Protein AF-A0A9D5AY47-F1 (afdb_monomer_lite)

Structure (mmCIF, N/CA/C/O backbone):
data_AF-A0A9D5AY47-F1
#
_entry.id   AF-A0A9D5AY47-F1
#
loop_
_atom_site.group_PDB
_atom_site.id
_atom_site.type_symbol
_atom_site.label_atom_id
_atom_site.label_alt_id
_atom_site.label_comp_id
_atom_site.label_asym_id
_atom_site.label_entity_id
_atom_site.label_seq_id
_atom_site.pdbx_PDB_ins_code
_atom_site.Cartn_x
_atom_site.Cartn_y
_atom_site.Cartn_z
_atom_site.occupancy
_atom_site.B_iso_or_equiv
_atom_site.auth_seq_id
_atom_site.auth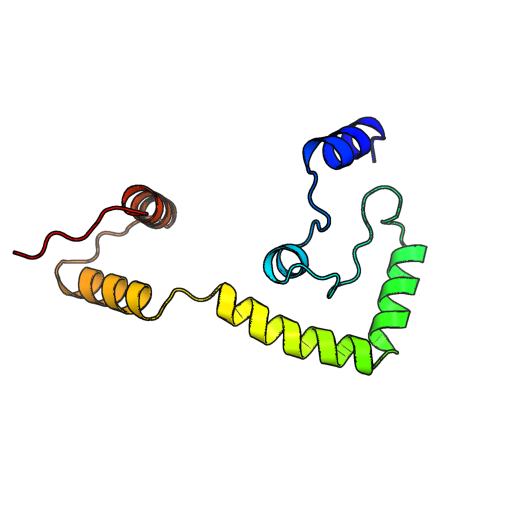_comp_id
_atom_site.auth_asym_id
_atom_site.auth_atom_id
_atom_site.pdbx_PDB_model_num
ATOM 1 N N . ALA A 1 1 ? 20.740 -4.823 -0.900 1.00 59.12 1 ALA A N 1
ATOM 2 C CA . ALA A 1 1 ? 20.125 -4.955 0.441 1.00 59.12 1 ALA A CA 1
ATOM 3 C C . ALA A 1 1 ? 20.738 -6.159 1.157 1.00 59.12 1 ALA A C 1
ATOM 5 O O . ALA A 1 1 ? 21.057 -7.132 0.485 1.00 59.12 1 ALA A O 1
ATOM 6 N N . HIS A 1 2 ? 20.956 -6.105 2.477 1.00 71.62 2 HIS A N 1
ATOM 7 C CA . HIS A 1 2 ? 21.552 -7.228 3.214 1.00 71.62 2 HIS A CA 1
ATOM 8 C C . HIS A 1 2 ? 20.527 -8.348 3.446 1.00 71.62 2 HIS A C 1
ATOM 10 O O . HIS A 1 2 ? 19.481 -8.130 4.055 1.00 71.62 2 HIS A O 1
ATOM 16 N N . ILE A 1 3 ? 20.867 -9.559 2.999 1.00 74.81 3 ILE A N 1
ATOM 17 C CA . ILE A 1 3 ? 20.028 -10.771 3.050 1.00 74.81 3 ILE A CA 1
ATOM 18 C C . ILE A 1 3 ? 19.562 -11.089 4.484 1.00 74.81 3 ILE A C 1
ATOM 20 O O . ILE A 1 3 ? 18.431 -11.518 4.700 1.00 74.81 3 ILE A O 1
ATOM 24 N N . LEU A 1 4 ? 20.408 -10.821 5.484 1.00 73.38 4 LEU A N 1
ATOM 25 C CA . LEU A 1 4 ? 20.095 -11.063 6.896 1.00 73.38 4 LEU A CA 1
ATOM 26 C C . LEU A 1 4 ? 18.983 -10.149 7.421 1.00 73.38 4 LEU A C 1
ATOM 28 O O . LEU A 1 4 ? 18.111 -10.601 8.160 1.00 73.38 4 LEU A O 1
ATOM 32 N N . THR A 1 5 ? 18.986 -8.876 7.022 1.00 77.69 5 THR A N 1
ATOM 33 C CA . THR A 1 5 ? 17.954 -7.911 7.418 1.00 77.69 5 THR A CA 1
ATOM 34 C C . THR A 1 5 ? 16.609 -8.277 6.793 1.00 77.69 5 THR A C 1
ATOM 36 O O . THR A 1 5 ? 15.584 -8.226 7.466 1.00 77.69 5 THR A O 1
ATOM 39 N N . GLU A 1 6 ? 16.613 -8.720 5.534 1.00 74.44 6 GLU A N 1
ATOM 40 C CA . GLU A 1 6 ? 15.418 -9.232 4.857 1.00 74.44 6 GLU A CA 1
ATOM 41 C C . GLU A 1 6 ? 14.857 -10.478 5.551 1.00 74.44 6 GLU A C 1
ATOM 43 O O . GLU A 1 6 ? 13.659 -10.540 5.831 1.00 74.44 6 GLU A O 1
ATOM 48 N N . TRP A 1 7 ? 15.710 -11.448 5.881 1.00 71.38 7 TRP A N 1
ATOM 49 C CA . TRP A 1 7 ? 15.284 -12.664 6.571 1.00 71.38 7 TRP A CA 1
ATOM 50 C C . TRP A 1 7 ? 14.730 -12.367 7.968 1.00 71.38 7 TRP A C 1
ATOM 52 O O . TRP A 1 7 ? 13.666 -12.871 8.330 1.00 71.38 7 TRP A O 1
ATOM 62 N N . PHE A 1 8 ? 15.391 -11.483 8.723 1.00 76.31 8 PHE A N 1
ATOM 63 C CA . PHE A 1 8 ? 14.926 -11.057 10.041 1.00 76.31 8 PHE A CA 1
ATOM 64 C C . PHE A 1 8 ? 13.553 -10.389 9.965 1.00 76.31 8 PHE A C 1
ATOM 66 O O . PHE A 1 8 ? 12.660 -10.744 10.731 1.00 76.31 8 PHE A O 1
ATOM 73 N N . ILE A 1 9 ? 13.355 -9.469 9.018 1.00 73.75 9 ILE A N 1
ATOM 74 C CA . ILE A 1 9 ? 12.077 -8.782 8.837 1.00 73.75 9 ILE A CA 1
ATOM 75 C C . ILE A 1 9 ? 10.990 -9.768 8.388 1.00 73.75 9 ILE A C 1
ATOM 77 O O . ILE A 1 9 ? 9.923 -9.794 8.994 1.00 73.75 9 ILE A O 1
ATOM 81 N N . ARG A 1 10 ? 11.253 -10.642 7.408 1.00 67.06 10 ARG A N 1
ATOM 82 C CA . ARG A 1 10 ? 10.292 -11.675 6.977 1.00 67.06 10 ARG A CA 1
ATOM 83 C C . ARG A 1 10 ? 9.874 -12.596 8.128 1.00 67.06 10 ARG A C 1
ATOM 85 O O . ARG A 1 10 ? 8.698 -12.926 8.250 1.00 67.06 10 ARG A O 1
ATOM 92 N N . TYR A 1 11 ? 10.817 -12.980 8.987 1.00 66.25 11 TYR A N 1
ATOM 93 C CA . TYR A 1 11 ? 10.564 -13.896 10.099 1.00 66.25 11 TYR A CA 1
ATOM 94 C C . TYR A 1 11 ? 9.845 -13.232 11.284 1.00 66.25 11 TYR A C 1
ATOM 96 O O . TYR A 1 11 ? 8.878 -13.778 11.814 1.00 66.25 11 TYR A O 1
ATOM 104 N N . LYS A 1 12 ? 10.296 -12.046 11.713 1.00 65.06 12 LYS A N 1
ATOM 105 C 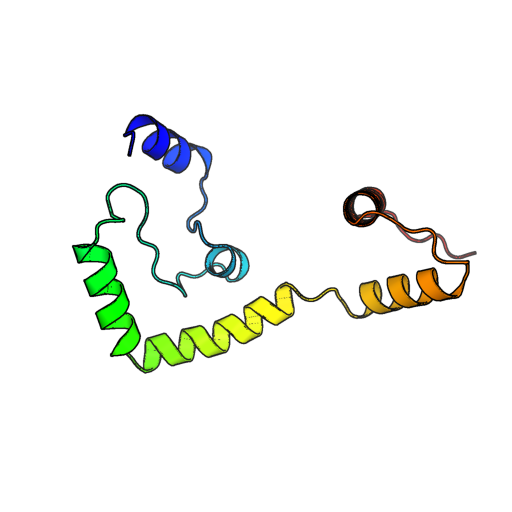CA . LYS A 1 12 ? 9.744 -11.342 12.884 1.00 65.06 12 LYS A CA 1
ATOM 106 C C . LYS A 1 12 ? 8.415 -10.668 12.608 1.00 65.06 12 LYS A C 1
ATOM 108 O O . LYS A 1 12 ? 7.614 -10.549 13.531 1.00 65.06 12 LYS A O 1
ATOM 113 N N . ALA A 1 13 ? 8.205 -10.190 11.387 1.00 63.34 13 ALA A N 1
ATOM 114 C CA . ALA A 1 13 ? 7.077 -9.327 11.122 1.00 63.34 13 ALA A CA 1
ATOM 115 C C . ALA A 1 13 ? 5.760 -10.132 11.121 1.00 63.34 13 ALA A C 1
ATOM 117 O O . ALA A 1 13 ? 4.778 -9.631 11.650 1.00 63.34 13 ALA A O 1
ATOM 118 N N . LYS A 1 14 ? 5.691 -11.372 10.595 1.00 63.00 14 LYS A N 1
ATOM 119 C CA . LYS A 1 14 ? 4.411 -12.108 10.372 1.00 63.00 14 LYS A CA 1
ATOM 120 C C . LYS A 1 14 ? 3.312 -11.269 9.673 1.00 63.00 14 LYS A C 1
ATOM 122 O O . LYS A 1 14 ? 2.163 -11.697 9.597 1.00 63.00 14 LYS A O 1
ATOM 127 N N . ILE A 1 15 ? 3.650 -10.087 9.161 1.00 64.12 15 ILE A N 1
ATOM 128 C CA . ILE A 1 15 ? 2.736 -9.146 8.523 1.00 64.12 15 ILE A CA 1
ATOM 129 C C . ILE A 1 15 ? 2.747 -9.516 7.049 1.00 64.12 15 ILE A C 1
ATOM 131 O O . ILE A 1 15 ? 3.805 -9.525 6.421 1.00 64.12 15 ILE A O 1
ATOM 135 N N . GLN A 1 16 ? 1.580 -9.867 6.513 1.00 78.12 16 GLN A N 1
ATOM 136 C CA . GLN A 1 16 ? 1.424 -10.211 5.095 1.00 78.12 16 GLN A CA 1
ATOM 137 C C . GLN A 1 16 ? 1.661 -9.003 4.175 1.00 78.12 16 GLN A C 1
ATOM 139 O O . GLN A 1 16 ? 1.906 -9.181 2.986 1.00 78.12 16 GLN A O 1
ATOM 144 N N . TYR A 1 17 ? 1.616 -7.792 4.735 1.00 86.81 17 TYR A N 1
ATOM 145 C CA . TYR A 1 17 ? 1.728 -6.524 4.028 1.00 86.81 17 TYR A CA 1
ATOM 146 C C . TYR A 1 17 ? 2.680 -5.586 4.771 1.00 86.81 17 TYR A C 1
ATOM 148 O O . TYR A 1 17 ? 2.691 -5.579 6.004 1.00 86.81 17 TYR A O 1
ATOM 156 N N . MET A 1 18 ? 3.450 -4.779 4.038 1.00 86.44 18 MET A N 1
ATOM 157 C CA . MET A 1 18 ? 4.323 -3.749 4.618 1.00 86.44 18 MET A CA 1
ATOM 158 C C . MET A 1 18 ? 3.738 -2.344 4.529 1.00 86.44 18 MET A C 1
ATOM 160 O O . MET A 1 18 ? 4.032 -1.503 5.379 1.00 86.44 18 MET A O 1
ATOM 164 N N . SER A 1 19 ? 2.926 -2.057 3.512 1.00 88.69 19 SER A N 1
ATOM 165 C CA . SER A 1 19 ? 2.329 -0.735 3.364 1.00 88.69 19 SER A CA 1
ATOM 166 C C . SER A 1 19 ? 1.125 -0.568 4.287 1.00 88.69 19 SER A C 1
ATOM 168 O O . SER A 1 19 ? 0.279 -1.454 4.426 1.00 88.69 19 SER A O 1
ATOM 170 N N . LEU A 1 20 ? 1.019 0.608 4.905 1.00 90.69 20 LEU A N 1
ATOM 171 C CA . LEU A 1 20 ? -0.080 0.922 5.816 1.00 90.69 20 LEU A CA 1
ATOM 172 C C . LEU A 1 20 ? -1.475 0.718 5.181 1.00 90.69 20 LEU A C 1
ATOM 174 O O . LEU A 1 20 ? -2.325 0.136 5.854 1.00 90.69 20 LEU A O 1
ATOM 178 N N . PRO A 1 21 ? -1.738 1.112 3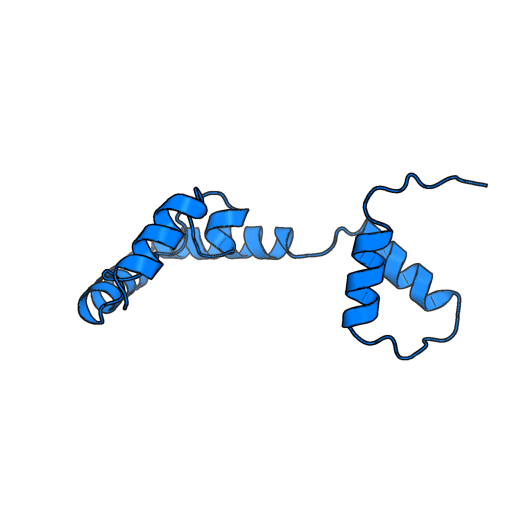.914 1.00 92.00 21 PRO A N 1
ATOM 179 C CA . PRO A 1 21 ? -3.032 0.857 3.284 1.00 92.00 21 PRO A CA 1
ATOM 180 C C . PRO A 1 21 ? -3.374 -0.633 3.209 1.00 92.00 21 PRO A C 1
ATOM 182 O O . PRO A 1 21 ? -4.491 -1.013 3.554 1.00 92.00 21 PRO A O 1
ATOM 185 N N . ASN A 1 22 ? -2.412 -1.478 2.826 1.00 93.44 22 ASN A N 1
ATOM 186 C CA . ASN A 1 22 ? -2.632 -2.916 2.706 1.00 93.44 22 ASN A CA 1
ATOM 187 C C . ASN A 1 22 ? -2.797 -3.590 4.080 1.00 93.44 22 ASN A C 1
ATOM 189 O O . ASN A 1 22 ? -3.601 -4.510 4.212 1.00 93.44 22 ASN A O 1
ATOM 193 N N . ILE A 1 23 ? -2.102 -3.099 5.116 1.00 91.12 23 ILE A N 1
ATOM 194 C CA . ILE A 1 23 ? -2.269 -3.558 6.506 1.00 91.12 23 ILE A CA 1
ATOM 195 C C . ILE A 1 23 ? -3.672 -3.214 7.025 1.00 91.12 23 ILE A C 1
ATOM 197 O O . ILE A 1 23 ? -4.381 -4.099 7.498 1.00 91.12 23 ILE A O 1
ATOM 201 N N . LEU A 1 24 ? -4.096 -1.948 6.923 1.00 90.19 24 LEU A N 1
ATOM 202 C CA . LEU A 1 24 ? -5.384 -1.497 7.469 1.00 90.19 24 LEU A CA 1
ATOM 203 C C . LEU A 1 24 ? -6.585 -2.092 6.730 1.00 90.19 24 LEU A C 1
ATOM 205 O O . LEU A 1 24 ? -7.627 -2.330 7.335 1.00 90.19 24 LEU A O 1
ATOM 209 N N . LEU A 1 25 ? -6.447 -2.330 5.426 1.00 91.38 25 LEU A N 1
ATOM 210 C CA . LEU A 1 25 ? -7.495 -2.921 4.595 1.00 91.38 25 LEU A CA 1
ATOM 211 C C . LEU A 1 25 ? -7.346 -4.438 4.439 1.00 91.38 25 LEU A C 1
ATOM 213 O O . LEU A 1 25 ? -8.127 -5.046 3.706 1.00 91.38 25 LEU A O 1
ATOM 217 N N . ASN A 1 26 ? -6.346 -5.034 5.097 1.00 90.44 26 ASN A N 1
ATOM 218 C CA . ASN A 1 26 ? -6.002 -6.454 5.055 1.00 90.44 26 ASN A CA 1
ATOM 219 C C . ASN A 1 26 ? -6.050 -7.058 3.634 1.00 90.44 26 ASN A C 1
ATOM 221 O O . ASN A 1 26 ? -6.584 -8.146 3.415 1.00 90.44 26 ASN A O 1
ATOM 225 N N . SER 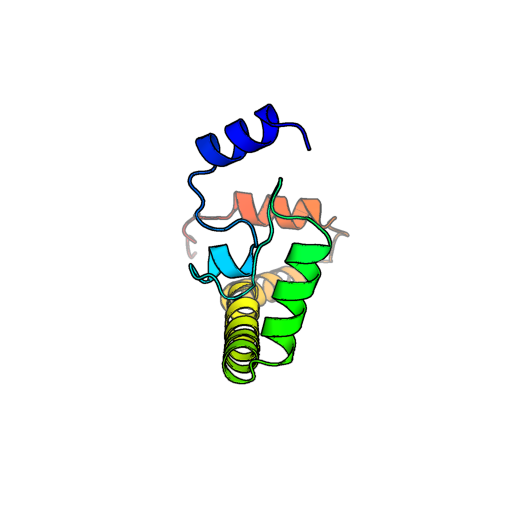A 1 27 ? -5.557 -6.316 2.642 1.00 90.38 27 SER A N 1
ATOM 226 C CA . SER A 1 27 ? -5.608 -6.711 1.233 1.00 90.38 27 SER A CA 1
ATOM 227 C C . SER A 1 27 ? -4.499 -6.050 0.416 1.00 90.38 27 SER A C 1
ATOM 229 O O . SER A 1 27 ? -4.155 -4.896 0.651 1.00 90.38 27 SER A O 1
ATOM 231 N N . ALA A 1 28 ? -3.961 -6.772 -0.575 1.00 90.62 28 ALA A N 1
ATOM 232 C CA . ALA A 1 28 ? -2.953 -6.272 -1.517 1.00 90.62 28 ALA A CA 1
ATOM 233 C C . ALA A 1 28 ? -3.571 -5.307 -2.547 1.00 90.62 28 ALA A C 1
ATOM 235 O O . ALA A 1 28 ? -3.791 -5.658 -3.705 1.00 90.62 28 ALA A O 1
ATOM 236 N N . ILE A 1 29 ? -3.925 -4.102 -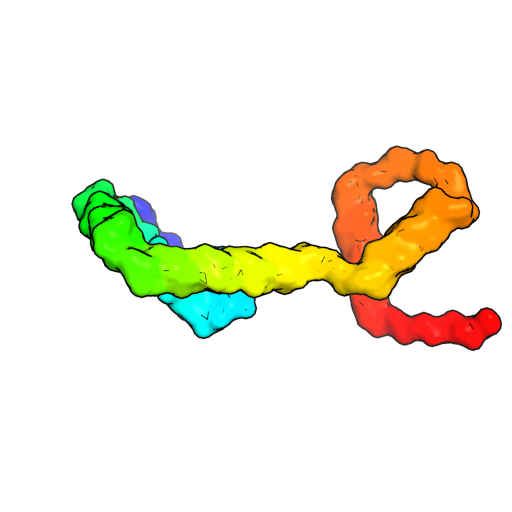2.111 1.00 90.56 29 ILE A N 1
ATOM 237 C CA . ILE A 1 29 ? -4.509 -3.061 -2.966 1.00 90.56 29 ILE A CA 1
ATOM 238 C C . ILE A 1 29 ? -3.423 -2.340 -3.760 1.00 90.56 29 ILE A C 1
ATOM 240 O O . ILE A 1 29 ? -3.612 -2.037 -4.938 1.00 90.56 29 ILE A O 1
ATOM 244 N N . ILE A 1 30 ? -2.291 -2.060 -3.118 1.00 91.31 30 ILE A N 1
ATOM 245 C CA . ILE A 1 30 ? -1.126 -1.451 -3.757 1.00 91.31 30 ILE A CA 1
ATOM 246 C C . ILE A 1 30 ? -0.094 -2.550 -4.024 1.00 91.31 30 ILE A C 1
ATOM 248 O O . ILE A 1 30 ? 0.181 -3.334 -3.110 1.00 91.31 30 ILE A O 1
ATOM 252 N N . PRO A 1 31 ? 0.483 -2.622 -5.238 1.00 89.75 31 PRO A N 1
ATOM 253 C CA . PRO A 1 31 ? 1.570 -3.549 -5.514 1.00 89.75 31 PRO A CA 1
ATOM 254 C C . PRO A 1 31 ? 2.799 -3.198 -4.665 1.00 89.75 31 PRO A C 1
ATOM 256 O O . PRO A 1 31 ? 3.252 -2.054 -4.650 1.00 89.75 31 PRO A O 1
ATOM 259 N N . GLU A 1 32 ? 3.352 -4.189 -3.968 1.00 89.81 32 GLU A N 1
ATOM 260 C CA . GLU A 1 32 ? 4.542 -4.033 -3.130 1.00 89.81 32 GLU A CA 1
ATOM 261 C C . GLU A 1 32 ? 5.716 -4.804 -3.744 1.00 89.81 32 GLU A C 1
ATOM 263 O O . GLU A 1 32 ? 5.667 -6.024 -3.889 1.00 89.81 32 GLU A O 1
ATOM 268 N N . ALA A 1 33 ? 6.795 -4.094 -4.076 1.00 90.25 33 ALA A N 1
ATOM 269 C CA . ALA A 1 33 ? 8.078 -4.687 -4.434 1.00 90.25 33 ALA A CA 1
ATOM 270 C C . ALA A 1 33 ? 9.047 -4.488 -3.265 1.00 90.25 33 ALA A C 1
ATOM 272 O O . ALA A 1 33 ? 9.529 -3.381 -3.028 1.00 90.25 33 ALA A O 1
ATOM 273 N N . LEU A 1 34 ? 9.301 -5.549 -2.499 1.00 86.06 34 LEU A N 1
ATOM 274 C CA . LEU A 1 34 ? 10.107 -5.484 -1.278 1.00 86.06 34 LEU A CA 1
ATOM 275 C C . LEU A 1 34 ? 11.462 -6.164 -1.466 1.00 86.06 34 LEU A C 1
ATOM 277 O O . LEU A 1 34 ? 11.579 -7.167 -2.168 1.00 86.06 34 LEU A O 1
ATOM 281 N N . PHE A 1 35 ? 12.476 -5.649 -0.770 1.00 85.81 35 PHE A N 1
ATOM 282 C CA . PHE A 1 35 ? 13.821 -6.227 -0.726 1.00 85.81 35 PHE A CA 1
ATOM 283 C C . PHE A 1 35 ? 14.408 -6.475 -2.125 1.00 85.81 35 PHE A C 1
ATOM 285 O O . PHE A 1 35 ? 14.519 -5.535 -2.905 1.00 85.81 35 PHE A O 1
ATOM 292 N N . GLN A 1 36 ? 14.780 -7.718 -2.445 1.00 83.31 36 GLN A N 1
ATOM 293 C CA . GLN A 1 36 ? 15.322 -8.112 -3.747 1.00 83.31 36 GLN A CA 1
ATOM 294 C C . GLN A 1 36 ? 14.334 -7.912 -4.902 1.00 83.31 36 GLN A C 1
ATOM 296 O O . GLN A 1 36 ? 14.757 -7.761 -6.038 1.00 83.31 36 GLN A O 1
ATOM 301 N N . SER A 1 37 ? 13.026 -7.863 -4.640 1.00 83.38 37 SER A N 1
ATOM 302 C CA . SER A 1 37 ? 12.035 -7.563 -5.677 1.00 83.38 37 SER A CA 1
ATOM 303 C C . SER A 1 37 ? 11.969 -6.073 -6.019 1.00 83.38 37 SER A C 1
ATOM 305 O O . SER A 1 37 ? 11.420 -5.730 -7.064 1.00 83.38 37 SER A O 1
ATOM 307 N N . CYS A 1 38 ? 12.537 -5.192 -5.186 1.00 87.25 38 CYS A N 1
ATOM 308 C CA . CYS A 1 38 ? 12.606 -3.745 -5.412 1.00 87.25 38 CYS A CA 1
ATOM 309 C C . CYS A 1 38 ? 13.714 -3.388 -6.419 1.00 87.25 38 CYS A C 1
ATOM 311 O O . CYS A 1 38 ? 14.653 -2.650 -6.121 1.00 87.25 38 CYS A O 1
ATOM 313 N N . GLU A 1 39 ? 13.613 -3.953 -7.620 1.00 92.19 39 GLU A N 1
ATOM 314 C CA . GLU A 1 39 ? 14.486 -3.652 -8.750 1.00 92.19 39 GLU A CA 1
ATOM 315 C C . GLU A 1 39 ? 13.758 -2.789 -9.786 1.00 92.19 39 GLU A C 1
ATOM 317 O O . GLU A 1 39 ? 12.544 -2.938 -9.966 1.00 92.19 39 GLU A O 1
ATOM 322 N N . PRO A 1 40 ? 14.478 -1.919 -10.521 1.00 93.88 40 PRO A N 1
ATOM 323 C CA . PRO A 1 40 ? 13.866 -1.018 -11.495 1.00 93.88 40 PRO A CA 1
ATOM 324 C C . PRO A 1 40 ? 12.988 -1.728 -12.531 1.00 93.88 40 PRO A C 1
ATOM 326 O O . PRO A 1 40 ? 11.913 -1.233 -12.860 1.00 93.88 40 PRO A O 1
ATOM 329 N N . ALA A 1 41 ? 13.408 -2.903 -13.013 1.00 94.44 41 ALA A N 1
ATOM 330 C CA . ALA A 1 41 ? 12.645 -3.683 -13.986 1.00 94.44 41 ALA A CA 1
ATOM 331 C C . ALA A 1 41 ? 11.299 -4.167 -13.416 1.00 94.44 41 ALA A C 1
ATOM 333 O O . ALA A 1 41 ? 10.263 -4.016 -14.061 1.00 94.44 41 ALA A O 1
ATOM 334 N N . ASN A 1 42 ? 11.297 -4.676 -12.181 1.00 93.06 42 ASN A N 1
ATOM 335 C CA . ASN A 1 42 ? 10.083 -5.137 -11.507 1.00 93.06 42 ASN A CA 1
ATOM 336 C C . ASN A 1 42 ? 9.142 -3.972 -11.194 1.00 93.06 42 ASN A C 1
ATOM 338 O O . ASN A 1 42 ? 7.938 -4.075 -11.411 1.00 93.06 42 ASN A O 1
ATOM 342 N N . LEU A 1 43 ? 9.685 -2.840 -10.739 1.00 93.69 43 LEU A N 1
ATOM 343 C CA . LEU A 1 43 ? 8.901 -1.627 -10.504 1.00 93.69 43 LEU A CA 1
ATOM 344 C C . LEU A 1 43 ? 8.264 -1.109 -11.796 1.00 93.69 43 LEU A C 1
ATOM 346 O O . LEU A 1 43 ? 7.089 -0.753 -11.792 1.00 93.69 43 LEU A O 1
ATOM 350 N N . ALA A 1 44 ? 9.010 -1.100 -12.904 1.00 94.69 44 ALA A N 1
ATOM 351 C CA . ALA A 1 44 ? 8.492 -0.682 -14.201 1.00 94.69 44 ALA A CA 1
ATOM 352 C C . ALA A 1 44 ? 7.340 -1.579 -14.673 1.00 94.69 44 ALA A C 1
ATOM 354 O O . ALA A 1 44 ? 6.337 -1.062 -15.159 1.00 94.69 44 ALA A O 1
ATOM 355 N N . LEU A 1 45 ? 7.451 -2.899 -14.492 1.00 93.38 45 LEU A N 1
ATOM 356 C CA . LEU A 1 45 ? 6.373 -3.840 -14.805 1.00 93.38 45 LEU A CA 1
ATOM 357 C C . LEU A 1 45 ? 5.142 -3.608 -13.923 1.00 93.38 45 LEU A C 1
ATOM 359 O O . LEU A 1 45 ? 4.054 -3.407 -14.451 1.00 93.38 45 LEU A O 1
ATOM 363 N N . LEU A 1 46 ? 5.318 -3.528 -12.600 1.00 92.19 46 LEU A N 1
ATOM 364 C CA . LEU A 1 46 ? 4.214 -3.289 -11.664 1.00 92.19 46 LEU A CA 1
ATOM 365 C C . LEU A 1 46 ? 3.485 -1.970 -11.946 1.00 92.19 46 LEU A C 1
ATOM 367 O O . LEU A 1 46 ? 2.257 -1.919 -11.912 1.00 92.19 46 LEU A O 1
ATOM 371 N N . LEU A 1 47 ? 4.228 -0.900 -12.240 1.00 91.38 47 LEU A N 1
ATOM 372 C CA . LEU A 1 47 ? 3.647 0.394 -12.597 1.00 91.38 47 LEU A CA 1
ATOM 373 C C . LEU A 1 47 ? 2.958 0.347 -13.956 1.00 91.38 47 LEU A C 1
ATOM 375 O O . LEU A 1 47 ? 1.873 0.904 -14.102 1.00 91.38 47 LEU A O 1
ATOM 379 N N . LYS A 1 48 ? 3.560 -0.315 -14.949 1.00 92.88 48 LYS A N 1
ATOM 380 C CA . LYS A 1 48 ? 2.947 -0.488 -16.265 1.00 92.88 48 LYS A CA 1
ATOM 381 C C . LYS A 1 48 ? 1.605 -1.198 -16.129 1.00 92.88 48 LYS A C 1
ATOM 383 O O . LYS A 1 48 ? 0.615 -0.673 -16.633 1.00 92.88 48 LYS A O 1
ATOM 388 N N . ASP A 1 49 ? 1.564 -2.326 -15.432 1.00 89.56 49 ASP A N 1
ATOM 389 C CA . ASP A 1 49 ? 0.339 -3.100 -15.243 1.00 89.56 49 ASP A CA 1
ATOM 390 C C . ASP A 1 49 ? -0.713 -2.268 -14.505 1.00 89.56 49 ASP A C 1
ATOM 392 O O . ASP A 1 49 ? -1.858 -2.192 -14.943 1.00 89.56 49 ASP A O 1
ATOM 396 N N . LEU A 1 50 ? -0.312 -1.530 -13.466 1.00 89.00 50 LEU A N 1
ATOM 397 C CA . LEU A 1 50 ? -1.218 -0.661 -12.718 1.00 89.00 50 LEU A CA 1
ATOM 398 C C . LEU A 1 50 ? -1.791 0.500 -13.552 1.00 89.00 50 LEU A C 1
ATOM 400 O O . LEU A 1 50 ? -2.951 0.871 -13.386 1.00 89.00 50 LEU A O 1
ATOM 404 N N . ILE A 1 51 ? -0.986 1.100 -14.432 1.00 90.19 51 ILE A N 1
ATOM 405 C CA . ILE A 1 51 ? -1.418 2.216 -15.286 1.00 90.19 51 ILE A CA 1
ATOM 406 C C . ILE A 1 51 ? -2.410 1.737 -16.355 1.00 90.19 51 ILE A C 1
ATOM 408 O O . ILE A 1 51 ? -3.355 2.464 -16.674 1.00 90.19 51 ILE A O 1
ATOM 412 N N . HIS A 1 52 ? -2.200 0.537 -16.903 1.00 92.25 52 HIS A N 1
ATOM 413 C CA . HIS A 1 52 ? -3.010 -0.005 -17.998 1.00 92.25 52 HIS A CA 1
ATOM 414 C C . HIS A 1 52 ? -4.247 -0.778 -17.512 1.00 92.25 52 HIS A C 1
ATOM 416 O O . HIS A 1 52 ? -5.232 -0.869 -18.246 1.00 92.25 52 HIS A O 1
ATOM 422 N N . ASP A 1 53 ? -4.241 -1.295 -16.282 1.00 91.19 53 ASP A N 1
ATOM 423 C CA . ASP A 1 53 ? -5.380 -1.994 -15.688 1.00 91.19 53 ASP A CA 1
ATOM 424 C C . ASP A 1 53 ? -6.355 -1.015 -15.014 1.00 91.19 53 ASP A C 1
ATOM 426 O O . ASP A 1 53 ? -6.206 -0.602 -13.858 1.00 91.19 53 ASP A O 1
ATOM 430 N N . HIS A 1 54 ? -7.406 -0.659 -15.755 1.00 90.50 54 HIS A N 1
ATOM 431 C CA . HIS A 1 54 ? -8.464 0.222 -15.266 1.00 90.50 54 HIS A CA 1
ATOM 432 C C . HIS A 1 54 ? -9.210 -0.337 -14.043 1.00 90.50 54 HIS A C 1
ATOM 434 O O . HIS A 1 54 ? -9.598 0.446 -13.174 1.00 90.50 54 HIS A O 1
ATOM 440 N N . VAL A 1 55 ? -9.376 -1.661 -13.945 1.00 89.75 55 VAL A N 1
ATOM 441 C CA . VAL A 1 55 ? -10.090 -2.320 -12.842 1.00 89.75 55 VAL A CA 1
ATOM 442 C C . VAL A 1 55 ? -9.263 -2.218 -11.568 1.00 89.75 55 VAL A C 1
ATOM 444 O O . VAL A 1 55 ? -9.772 -1.845 -10.507 1.00 89.75 55 VAL A O 1
ATOM 447 N N . CYS A 1 56 ? -7.963 -2.499 -11.669 1.00 87.38 56 CYS A N 1
ATOM 448 C CA . CYS A 1 56 ? -7.043 -2.376 -10.544 1.00 87.38 56 CYS A CA 1
ATOM 449 C C . CYS A 1 56 ? -6.961 -0.921 -10.055 1.00 87.38 56 CYS A C 1
ATOM 451 O O . CYS A 1 56 ? -7.053 -0.659 -8.852 1.00 87.38 56 CYS A O 1
ATOM 453 N N . ARG A 1 57 ? -6.905 0.045 -10.982 1.00 89.81 57 ARG A N 1
ATOM 454 C CA . ARG A 1 57 ? -6.903 1.477 -10.655 1.00 89.81 57 ARG A CA 1
ATOM 455 C C . ARG A 1 57 ? -8.176 1.921 -9.937 1.00 89.81 57 ARG A C 1
ATOM 457 O O . ARG A 1 57 ? -8.100 2.628 -8.934 1.00 89.81 57 ARG A O 1
ATOM 464 N N . GLU A 1 58 ? -9.346 1.505 -10.409 1.00 92.81 58 GLU A N 1
ATOM 465 C CA . GLU A 1 58 ? -10.617 1.836 -9.758 1.00 92.81 58 GLU A CA 1
ATOM 466 C C . GLU A 1 58 ? -10.692 1.251 -8.343 1.00 92.81 58 GLU A C 1
ATOM 468 O O . GLU A 1 58 ? -11.045 1.947 -7.383 1.00 92.81 58 GLU A O 1
ATOM 473 N N . LYS A 1 59 ? -10.252 0.000 -8.176 1.00 92.25 59 LYS A N 1
ATOM 474 C CA . LYS A 1 59 ? -10.154 -0.642 -6.864 1.00 92.25 59 LYS A CA 1
ATOM 475 C C . LYS A 1 59 ? -9.238 0.136 -5.916 1.00 92.25 59 LYS A C 1
ATOM 477 O O . LYS A 1 59 ? -9.582 0.273 -4.738 1.00 92.25 59 LYS A O 1
ATOM 482 N N . GLN A 1 60 ? -8.115 0.670 -6.400 1.00 93.94 60 GLN A N 1
ATOM 483 C CA . GLN A 1 60 ? -7.229 1.517 -5.598 1.00 93.94 60 GLN A CA 1
ATOM 484 C C . GLN A 1 60 ? -7.899 2.821 -5.170 1.00 93.94 60 GLN A C 1
ATOM 486 O O . GLN A 1 60 ? -7.797 3.185 -4.002 1.00 93.94 60 GLN A O 1
ATOM 491 N N . ILE A 1 61 ? -8.637 3.486 -6.061 1.00 93.56 61 ILE A N 1
ATOM 492 C CA . ILE A 1 61 ? -9.352 4.732 -5.744 1.00 93.56 61 ILE A CA 1
ATOM 493 C C . ILE A 1 61 ? -10.400 4.492 -4.649 1.00 93.56 61 ILE A C 1
ATOM 495 O O . ILE A 1 61 ? -10.421 5.196 -3.636 1.00 93.56 61 ILE A O 1
ATOM 499 N N . LEU A 1 62 ? -11.236 3.463 -4.805 1.00 95.12 62 LEU A N 1
ATOM 500 C CA . LEU A 1 62 ? -12.261 3.114 -3.814 1.00 95.12 62 LEU A CA 1
ATOM 501 C C . LEU A 1 62 ? -11.641 2.733 -2.467 1.00 95.12 62 LEU A C 1
ATOM 503 O O . LEU A 1 62 ? -12.149 3.087 -1.401 1.00 95.12 62 LEU A O 1
ATOM 507 N N . SER A 1 63 ? -10.524 2.016 -2.507 1.00 93.94 63 SER A N 1
ATOM 508 C CA . SER A 1 63 ? -9.802 1.612 -1.307 1.00 93.94 63 SER A CA 1
ATOM 509 C C . SER A 1 63 ? -9.123 2.790 -0.618 1.00 93.94 63 SER A C 1
ATOM 511 O O . SER A 1 63 ? -9.170 2.874 0.605 1.00 93.94 63 SER A O 1
ATOM 513 N N . ALA A 1 64 ? -8.572 3.744 -1.371 1.00 94.00 64 ALA A N 1
ATOM 514 C CA . ALA A 1 64 ? -7.993 4.969 -0.831 1.00 94.00 64 ALA A CA 1
ATOM 515 C C . ALA A 1 64 ? -9.037 5.787 -0.059 1.00 94.00 64 ALA A C 1
ATOM 517 O O . ALA A 1 64 ? -8.763 6.257 1.042 1.00 94.00 64 ALA A O 1
ATOM 518 N N . GLN A 1 65 ? -10.270 5.877 -0.568 1.00 94.06 65 GLN A N 1
ATOM 519 C CA . GLN A 1 65 ? -11.363 6.530 0.158 1.00 94.06 65 GLN A CA 1
ATOM 520 C C . GLN A 1 65 ? -11.683 5.828 1.486 1.00 94.06 65 GLN A C 1
ATOM 522 O O . GLN A 1 65 ? -11.901 6.491 2.500 1.00 94.06 65 GLN A O 1
ATOM 527 N N . LYS A 1 66 ? -11.700 4.488 1.507 1.00 93.12 66 LYS A N 1
ATOM 528 C CA . LYS A 1 66 ? -11.899 3.705 2.740 1.00 93.12 66 LYS A CA 1
ATOM 529 C C . LYS A 1 66 ? -10.740 3.895 3.717 1.00 93.12 66 LYS A C 1
ATOM 531 O O . LYS A 1 66 ? -10.975 4.112 4.899 1.00 93.12 66 LYS A O 1
ATOM 536 N N . PHE A 1 67 ? -9.511 3.864 3.215 1.00 93.12 67 PHE A N 1
ATOM 537 C CA . PHE A 1 67 ? -8.295 4.085 3.989 1.00 93.12 67 PHE A CA 1
ATOM 538 C C . PHE A 1 67 ? -8.298 5.454 4.676 1.00 93.12 67 PHE A C 1
ATOM 540 O O . PHE A 1 67 ? -8.093 5.525 5.883 1.00 93.12 67 PHE A O 1
ATOM 547 N N . VAL A 1 68 ? -8.622 6.528 3.949 1.00 91.25 68 VAL A N 1
ATOM 548 C CA . VAL A 1 68 ? -8.714 7.878 4.529 1.00 91.25 68 VAL A CA 1
ATOM 549 C C . VAL A 1 68 ? -9.756 7.923 5.646 1.00 91.25 68 VAL A C 1
ATOM 551 O O . VAL A 1 68 ? -9.472 8.466 6.707 1.00 91.25 68 VAL A O 1
ATOM 554 N N . LYS A 1 69 ? -10.926 7.296 5.465 1.00 89.12 69 LYS A N 1
ATOM 555 C CA . LYS A 1 69 ? -11.953 7.216 6.520 1.00 89.12 69 LYS A CA 1
ATOM 556 C C . LYS A 1 69 ? -11.461 6.498 7.780 1.00 89.12 69 LYS A C 1
ATOM 558 O O . LYS A 1 69 ? -11.854 6.894 8.868 1.00 89.12 69 LYS A O 1
ATOM 563 N N . LEU A 1 70 ? -10.613 5.476 7.643 1.00 88.19 70 LEU A N 1
ATOM 564 C CA . LEU A 1 70 ? -10.012 4.770 8.783 1.00 88.19 70 LEU A CA 1
ATOM 565 C C . LEU A 1 70 ? -8.949 5.605 9.507 1.00 88.19 70 LEU A C 1
ATOM 567 O O . LEU A 1 70 ? -8.752 5.423 10.704 1.00 88.19 70 LEU A O 1
ATOM 571 N N . LEU A 1 71 ? -8.264 6.504 8.793 1.00 86.56 71 LEU A N 1
ATOM 572 C CA . LEU A 1 71 ? -7.284 7.417 9.386 1.00 86.56 71 LEU A CA 1
ATOM 573 C C . LEU A 1 71 ? -7.924 8.630 10.070 1.00 86.56 71 LEU A C 1
ATOM 575 O O . LEU A 1 71 ? -7.283 9.259 10.911 1.00 86.56 71 LEU A O 1
ATOM 579 N N . MET A 1 72 ? -9.157 8.987 9.702 1.00 82.50 72 MET A N 1
ATOM 580 C CA . MET A 1 72 ? -9.852 10.110 10.320 1.00 82.50 72 MET A CA 1
ATOM 581 C C . MET A 1 72 ? -10.216 9.783 11.777 1.00 82.50 72 MET A C 1
ATOM 583 O O . MET A 1 72 ? -10.744 8.701 12.053 1.00 82.50 72 MET A O 1
ATOM 587 N N . PRO A 1 73 ? -9.991 10.713 12.725 1.00 73.88 73 PRO A N 1
ATOM 588 C CA . PRO A 1 73 ? -10.474 10.554 14.088 1.00 73.88 73 PRO A CA 1
ATOM 589 C C . PRO A 1 73 ? -11.994 10.374 14.091 1.00 73.88 73 PRO A C 1
ATOM 591 O O . PRO A 1 73 ? -12.706 11.034 13.334 1.00 73.88 73 PRO A O 1
ATOM 594 N N . SER A 1 74 ? -12.505 9.515 14.975 1.00 69.06 74 SER A N 1
ATOM 595 C CA . SER A 1 74 ? -13.950 9.396 15.196 1.00 69.06 74 SER A CA 1
ATOM 596 C C . SER A 1 74 ? -14.559 10.767 15.520 1.00 69.06 74 SER A C 1
ATOM 598 O O . SER A 1 74 ? -13.956 11.547 16.258 1.00 69.06 74 SER A O 1
ATOM 600 N N . GLU A 1 75 ? -15.784 11.033 15.050 1.00 64.94 75 GLU A N 1
ATOM 601 C CA . GLU A 1 75 ? -16.568 12.240 15.370 1.00 64.94 75 GLU A CA 1
ATOM 602 C C . GLU A 1 75 ? -16.543 12.569 16.878 1.00 64.94 75 GLU A C 1
ATOM 604 O O . GLU A 1 75 ? -16.434 13.728 17.274 1.00 64.94 75 GLU A O 1
ATOM 609 N N . ARG A 1 76 ? -16.556 11.537 17.737 1.00 59.28 76 ARG A N 1
ATOM 610 C CA . ARG A 1 76 ? -16.447 11.679 19.200 1.00 59.28 76 ARG A CA 1
ATOM 611 C C . ARG A 1 76 ? -15.105 12.248 19.655 1.00 59.28 76 ARG A C 1
ATOM 613 O O . ARG A 1 76 ? -15.074 13.045 20.586 1.00 59.28 76 ARG A O 1
ATOM 620 N N . ILE A 1 77 ? -14.004 11.839 19.030 1.00 61.34 77 ILE A N 1
ATOM 621 C CA . ILE A 1 77 ? -12.659 12.339 19.348 1.00 61.34 77 ILE A CA 1
ATOM 622 C C . ILE A 1 77 ? -12.540 13.795 18.895 1.00 61.34 77 ILE A C 1
ATOM 624 O O . ILE A 1 77 ? -12.062 14.622 19.666 1.00 61.34 77 ILE A O 1
ATOM 628 N N . ASN A 1 78 ? -13.067 14.133 17.714 1.00 60.69 78 ASN A N 1
ATOM 629 C CA . ASN A 1 78 ? -13.108 15.515 17.228 1.00 60.69 78 ASN A CA 1
ATOM 630 C C . ASN A 1 78 ? -13.943 16.426 18.139 1.00 60.69 78 ASN A C 1
ATOM 632 O O . ASN A 1 78 ? -13.493 17.512 18.491 1.00 60.69 78 ASN A O 1
ATOM 636 N N . GLN A 1 79 ? -15.119 15.980 18.593 1.00 60.03 79 GLN A N 1
ATOM 637 C CA . GLN A 1 79 ? -15.946 16.750 19.529 1.00 60.03 79 GLN A CA 1
ATOM 638 C C . GLN A 1 79 ? -15.290 16.901 20.905 1.00 60.03 79 GLN A C 1
ATOM 640 O O . GLN A 1 79 ? -15.394 17.965 21.508 1.00 60.03 79 GLN A O 1
ATOM 645 N N . ASN A 1 80 ? -14.597 15.873 21.401 1.00 59.38 80 ASN A N 1
ATOM 646 C CA . ASN A 1 80 ? -13.870 15.949 22.667 1.00 59.38 80 ASN A CA 1
ATOM 647 C C . ASN A 1 80 ? -12.621 16.837 22.573 1.00 59.38 80 ASN A C 1
ATOM 649 O O . ASN A 1 80 ? -12.327 17.534 23.539 1.00 59.38 80 ASN A O 1
ATOM 653 N N . LEU A 1 81 ? -11.923 16.862 21.432 1.00 58.88 81 LEU A N 1
ATOM 654 C CA . LEU A 1 81 ? -10.830 17.803 21.153 1.00 58.88 81 LEU A CA 1
ATOM 655 C C . LEU A 1 81 ? -11.347 19.241 21.045 1.00 58.88 81 LEU A C 1
ATOM 657 O O . LEU A 1 81 ? -10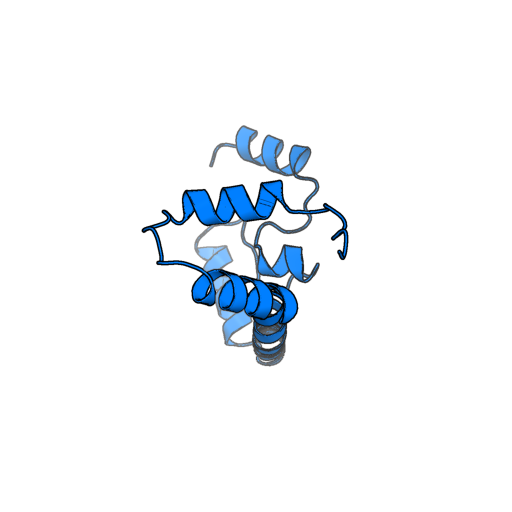.806 20.136 21.688 1.00 58.88 81 LEU A O 1
ATOM 661 N N . ALA A 1 82 ? -12.434 19.454 20.300 1.00 59.31 82 ALA A N 1
ATOM 662 C CA . ALA A 1 82 ? -13.060 20.764 20.154 1.00 59.31 82 ALA A CA 1
ATOM 663 C C . ALA A 1 82 ? -13.596 21.292 21.497 1.00 59.31 82 ALA A C 1
ATOM 665 O O . ALA A 1 82 ? -13.349 22.444 21.850 1.00 59.31 82 ALA A O 1
ATOM 666 N N . LYS A 1 83 ? -14.254 20.442 22.300 1.00 56.75 83 LYS A N 1
ATOM 667 C CA . LYS A 1 83 ? -14.700 20.796 23.658 1.00 56.75 83 LYS A CA 1
ATOM 668 C C . LYS A 1 83 ? -13.525 21.097 24.587 1.00 56.75 83 LYS A C 1
ATOM 670 O O . LYS A 1 83 ? -13.581 22.101 25.283 1.00 56.75 83 LYS A O 1
ATOM 675 N N . GLN A 1 84 ? -12.451 20.302 24.551 1.00 53.53 84 GLN A N 1
ATOM 676 C CA . GLN A 1 84 ? -11.243 20.572 25.342 1.00 53.53 84 GLN A CA 1
ATOM 677 C C . GLN A 1 84 ? -10.557 21.886 24.940 1.00 53.53 84 GLN A C 1
ATOM 679 O O . GLN A 1 84 ? -10.054 22.587 25.813 1.00 53.53 84 GLN A O 1
ATOM 684 N N . SER A 1 85 ? -10.601 22.270 23.659 1.00 49.97 85 SER A N 1
ATOM 685 C CA . SER A 1 85 ? -10.051 23.549 23.181 1.00 49.97 85 SER A CA 1
ATOM 686 C C . SER A 1 85 ? -10.888 24.787 23.543 1.00 49.97 85 SER A C 1
ATOM 688 O O . SER A 1 85 ? -10.375 25.901 23.497 1.00 49.97 85 SER A O 1
ATOM 690 N N . LEU A 1 86 ? -12.160 24.615 23.929 1.00 47.34 86 LEU A N 1
ATOM 691 C CA . LEU A 1 86 ? -13.067 25.720 24.274 1.00 47.34 86 LEU A CA 1
ATOM 692 C C . LEU A 1 86 ? -13.128 26.027 25.781 1.00 47.34 86 LEU A C 1
ATOM 694 O O . LEU A 1 86 ? -13.592 27.101 26.154 1.00 47.34 86 LEU A O 1
ATOM 698 N N . THR A 1 87 ? -12.648 25.134 26.654 1.00 45.22 87 THR A N 1
ATOM 699 C CA . THR A 1 87 ? -12.731 25.299 28.124 1.00 45.22 87 THR A CA 1
ATOM 700 C C . THR A 1 87 ? -11.478 25.844 28.814 1.00 45.22 87 THR A C 1
ATOM 702 O O . THR A 1 87 ? -11.470 25.991 30.032 1.00 45.22 87 THR A O 1
ATOM 705 N N . GLY A 1 88 ? -10.429 26.223 28.091 1.00 41.50 88 GLY A N 1
ATOM 706 C CA . GLY A 1 88 ? -9.295 26.899 28.717 1.00 41.50 88 GLY A CA 1
ATOM 707 C C . GLY A 1 88 ? -8.227 27.262 27.705 1.00 41.50 88 GLY A C 1
ATOM 708 O O . GLY A 1 88 ? -7.856 26.416 26.902 1.00 41.50 88 GLY A O 1
ATOM 709 N N . LYS A 1 89 ? -7.778 28.526 27.744 1.00 40.22 89 LYS A N 1
ATOM 710 C CA . LYS A 1 89 ? -6.621 29.092 27.021 1.00 40.22 89 LYS A CA 1
ATOM 711 C C . LYS A 1 89 ? -5.700 28.010 26.450 1.00 40.22 89 LYS A C 1
ATOM 713 O O . LYS A 1 89 ? -5.048 27.343 27.246 1.00 40.22 89 LYS A O 1
ATOM 718 N N . CYS A 1 90 ? -5.619 27.889 25.120 1.00 44.78 90 CYS A N 1
ATOM 719 C CA . CYS A 1 90 ? -4.617 27.062 24.443 1.00 44.78 90 CYS A CA 1
ATOM 720 C C . CYS A 1 90 ? -3.229 27.334 25.033 1.00 44.78 90 CYS A C 1
ATOM 722 O O . CYS A 1 90 ? -2.703 28.432 24.833 1.00 44.78 90 CYS A O 1
ATOM 724 N N . PRO A 1 91 ? -2.601 26.375 25.725 1.00 50.38 91 PRO A N 1
ATOM 725 C CA . PRO A 1 91 ? -1.159 26.350 25.823 1.00 50.38 91 PRO A CA 1
ATOM 726 C C . PRO A 1 91 ? -0.656 25.748 24.510 1.00 50.38 91 PRO A C 1
ATOM 728 O O . PRO A 1 91 ? -1.273 24.829 23.967 1.00 50.38 91 PRO A O 1
ATOM 731 N N . ASP A 1 92 ? 0.453 26.262 23.996 1.00 58.34 92 ASP A N 1
ATOM 732 C CA . ASP A 1 92 ? 1.166 25.700 22.852 1.00 58.34 92 ASP A CA 1
ATOM 733 C C . ASP A 1 92 ? 1.609 24.260 23.160 1.00 58.34 92 ASP A C 1
ATOM 735 O O . ASP A 1 92 ? 2.719 23.998 23.627 1.00 58.34 92 ASP A O 1
ATOM 739 N N . TYR A 1 93 ? 0.720 23.293 22.955 1.00 61.22 93 TYR A N 1
ATOM 740 C CA . TYR A 1 93 ? 1.052 21.891 23.125 1.00 61.22 93 TYR A CA 1
ATOM 741 C C . TYR A 1 93 ? 1.773 21.406 21.873 1.00 61.22 93 TYR A C 1
ATOM 743 O O . TYR A 1 93 ? 1.205 21.352 20.783 1.00 61.22 93 TYR A O 1
ATOM 751 N N . SER A 1 94 ? 3.036 21.012 22.045 1.00 75.81 94 SER A N 1
ATOM 752 C CA . SER A 1 94 ? 3.776 20.285 21.016 1.00 75.81 94 SER A CA 1
ATOM 753 C C . SER A 1 94 ? 2.963 19.068 20.540 1.00 75.81 94 SER A C 1
ATOM 755 O O . SER A 1 94 ? 2.349 18.389 21.372 1.00 75.81 94 SER A O 1
ATOM 757 N N . PRO A 1 95 ? 3.007 18.713 19.242 1.00 74.12 95 PRO A N 1
ATOM 758 C CA . PRO A 1 95 ? 2.377 17.502 18.709 1.00 74.12 95 PRO A CA 1
ATOM 759 C C . PRO A 1 95 ? 2.711 16.228 19.505 1.00 74.12 95 PRO A C 1
ATOM 761 O O . PRO A 1 95 ? 1.877 15.332 19.634 1.00 74.12 95 PRO A O 1
ATOM 764 N N . SER A 1 96 ? 3.905 16.165 20.107 1.00 75.38 96 SER A N 1
ATOM 765 C CA . SER A 1 96 ? 4.317 15.068 20.991 1.00 75.38 96 SER A CA 1
ATOM 766 C C . SER A 1 96 ? 3.471 14.953 22.265 1.00 75.38 96 SER A C 1
ATOM 768 O O . SER A 1 96 ? 3.185 13.843 22.712 1.00 75.38 96 SER A O 1
ATOM 770 N N . VAL A 1 97 ? 3.027 16.077 22.832 1.00 77.75 97 VAL A N 1
ATOM 771 C CA . VAL A 1 97 ? 2.181 16.117 24.034 1.00 77.75 97 VAL A CA 1
ATOM 772 C C . VAL A 1 97 ? 0.772 15.639 23.705 1.00 77.75 97 VAL A C 1
ATOM 774 O O . VAL A 1 97 ? 0.207 14.848 24.456 1.00 77.75 97 VAL A O 1
ATOM 777 N N . VAL A 1 98 ? 0.234 16.037 22.549 1.00 76.19 98 VAL A N 1
ATOM 778 C CA . VAL A 1 98 ? -1.077 15.574 22.068 1.00 76.19 98 VAL A CA 1
ATOM 779 C C . VAL A 1 98 ? -1.069 14.058 21.847 1.00 76.19 98 VAL A C 1
ATOM 781 O O . VAL A 1 98 ? -1.982 13.359 22.295 1.00 76.19 98 VAL A O 1
ATOM 784 N N . ALA A 1 99 ? -0.010 13.525 21.229 1.00 78.00 99 ALA A N 1
ATOM 785 C CA . ALA A 1 99 ? 0.155 12.086 21.037 1.00 78.00 99 ALA A CA 1
ATOM 786 C C . ALA A 1 99 ? 0.248 11.330 22.377 1.00 78.00 99 ALA A C 1
ATOM 788 O O . ALA A 1 99 ? -0.462 10.343 22.579 1.00 78.00 99 ALA A O 1
ATOM 789 N N . ALA A 1 100 ? 1.061 11.817 23.322 1.00 74.69 100 ALA A N 1
ATOM 790 C CA . ALA A 1 100 ? 1.210 11.201 24.642 1.00 74.69 100 ALA A CA 1
ATOM 791 C C . ALA A 1 100 ? -0.102 11.211 25.445 1.00 74.69 100 ALA A C 1
ATOM 793 O O . ALA A 1 100 ? -0.474 10.201 26.043 1.00 74.69 100 ALA A O 1
ATOM 794 N N . LEU A 1 101 ? -0.841 12.323 25.417 1.00 73.19 101 LEU A N 1
ATOM 795 C CA . LEU A 1 101 ? -2.113 12.468 26.124 1.00 73.19 101 LEU A CA 1
ATOM 796 C C . LEU A 1 101 ? -3.198 11.549 25.548 1.00 73.19 101 LEU A C 1
ATOM 798 O O . LEU A 1 101 ? -4.007 10.993 26.291 1.00 73.19 101 LEU A O 1
ATOM 802 N N . THR A 1 102 ? -3.179 11.346 24.230 1.00 75.56 102 THR A N 1
ATOM 803 C CA . THR A 1 102 ? -4.074 10.409 23.540 1.00 75.56 102 THR A CA 1
ATOM 804 C C . THR A 1 102 ? -3.817 8.969 23.987 1.00 75.56 102 THR A C 1
ATOM 806 O O . THR A 1 102 ? -4.765 8.248 24.287 1.00 75.56 102 THR A O 1
ATOM 809 N N . ILE A 1 103 ? -2.548 8.559 24.104 1.00 79.19 103 ILE A N 1
ATOM 810 C CA . ILE A 1 103 ? -2.172 7.215 24.575 1.00 79.19 103 ILE A CA 1
ATOM 811 C C . ILE A 1 103 ? -2.543 7.023 26.053 1.00 79.19 103 ILE A C 1
ATOM 813 O O . ILE A 1 103 ? -3.117 5.998 26.409 1.00 79.19 103 ILE A O 1
ATOM 817 N N . LEU A 1 104 ? -2.266 8.008 26.914 1.00 72.44 104 LEU A N 1
ATOM 818 C CA . LEU A 1 104 ? -2.534 7.924 28.359 1.00 72.44 104 LEU A CA 1
ATOM 819 C C . LEU A 1 104 ? -4.022 7.794 28.707 1.00 72.44 104 LEU A C 1
ATOM 821 O O . LEU A 1 104 ? -4.369 7.225 29.745 1.00 72.44 104 LEU A O 1
ATOM 825 N N . ASN A 1 105 ? -4.894 8.338 27.861 1.00 70.81 105 ASN A N 1
ATOM 826 C CA . ASN A 1 105 ? -6.341 8.294 28.060 1.00 70.81 105 ASN A CA 1
ATOM 827 C C . ASN A 1 105 ? -7.025 7.185 27.252 1.00 70.81 105 ASN A C 1
ATOM 829 O O . ASN A 1 105 ? -8.238 6.997 27.368 1.00 70.81 105 ASN A O 1
ATOM 833 N N . TYR A 1 106 ? -6.268 6.422 26.465 1.00 71.12 106 TYR A N 1
ATOM 834 C CA . TYR A 1 106 ? -6.803 5.303 25.709 1.00 71.12 106 TYR A CA 1
ATOM 835 C C . TYR A 1 106 ? -7.231 4.176 26.663 1.00 71.12 106 TYR A C 1
ATOM 837 O O . TYR A 1 106 ? -6.402 3.526 27.295 1.00 71.12 106 TYR A O 1
ATOM 845 N N . GLY A 1 107 ? -8.545 3.955 26.781 1.00 63.50 107 GLY A N 1
ATOM 846 C CA . GLY A 1 107 ? -9.129 2.852 27.555 1.00 63.50 107 GLY A CA 1
ATOM 847 C C . GLY A 1 107 ? -9.616 3.192 28.968 1.00 63.50 107 GLY A C 1
ATOM 848 O O . GLY A 1 107 ? -10.091 2.291 29.658 1.00 63.50 107 GLY A O 1
ATOM 849 N N . LYS A 1 108 ? -9.557 4.455 29.415 1.00 61.62 108 LYS A N 1
ATOM 850 C CA . LYS A 1 108 ? -10.176 4.844 30.695 1.00 61.62 108 LYS A CA 1
ATOM 851 C C . LYS A 1 108 ? -11.696 5.032 30.532 1.00 61.62 108 LYS A C 1
ATOM 853 O O . LYS A 1 108 ? -12.104 5.818 29.675 1.00 61.62 108 LYS A O 1
ATOM 858 N N . PRO A 1 109 ? -12.542 4.350 31.328 1.00 54.53 109 PRO A N 1
ATOM 859 C CA . PRO A 1 109 ? -13.977 4.612 31.341 1.00 54.53 109 PRO A CA 1
ATOM 860 C C . PRO A 1 109 ? -14.258 5.989 31.960 1.00 54.53 109 PRO A C 1
ATOM 862 O O . PRO A 1 109 ? -13.686 6.351 32.986 1.00 54.53 109 PRO A O 1
ATOM 865 N N . VAL A 1 110 ? -15.129 6.759 31.306 1.00 57.12 110 VAL A N 1
ATOM 866 C CA . VAL A 1 110 ? -15.567 8.087 31.752 1.00 57.12 110 VAL A CA 1
ATOM 867 C C . VAL A 1 110 ? -16.501 7.909 32.950 1.00 57.12 110 VAL A C 1
ATOM 869 O O . VAL A 1 110 ? -17.587 7.353 32.800 1.00 57.12 110 VAL A O 1
ATOM 872 N N . ILE A 1 111 ? -16.075 8.355 34.133 1.00 47.91 111 ILE A N 1
ATOM 873 C CA . ILE A 1 111 ? -16.966 8.530 35.286 1.00 47.91 111 ILE A CA 1
ATOM 874 C C . ILE A 1 111 ? -17.740 9.827 35.030 1.00 47.91 111 ILE A C 1
ATOM 876 O O . ILE A 1 111 ? -17.132 10.879 34.835 1.00 47.91 111 ILE A O 1
ATOM 880 N N . HIS A 1 112 ? -19.063 9.719 34.933 1.00 43.97 112 HIS A N 1
ATOM 881 C CA . HIS A 1 112 ? -19.969 10.862 34.887 1.00 43.97 112 HIS A CA 1
ATOM 882 C C . HIS A 1 112 ? -20.303 11.262 36.327 1.00 43.97 112 HIS A C 1
ATOM 884 O O . HIS A 1 112 ? -20.917 10.457 37.026 1.00 43.97 112 HIS A O 1
ATOM 890 N N . ASP A 1 113 ? -19.910 12.472 36.727 1.00 40.22 113 ASP A N 1
ATOM 891 C CA . ASP A 1 113 ? -20.535 13.218 37.829 1.00 40.22 113 ASP A CA 1
ATOM 892 C C . ASP A 1 113 ? -21.539 14.223 37.242 1.00 40.22 113 ASP A C 1
ATOM 894 O O . ASP A 1 113 ? -21.210 14.840 36.195 1.00 40.22 113 ASP A O 1
#

InterPro domains:
  IPR003835 Glycosyl transferase, family 19 [PF02684] (2-84)
  IPR003835 Glycosyl transferase, family 19 [PTHR30372] (1-106)

pLDDT: mean 77.11, std 15.67, range [40.22, 95.12]

Sequence (113 aa):
AHILTEWFIRYKAKIQYMSLPNILLNSAIIPEALFQSCEPANLALLLKDLIHDHVCREKQILSAQKFVKLLMPSERINQNLAKQSLTGKCPDYSPSVVAALTILNYGKPVIHD

Organism: Pisum sativum (NCBI:txid3888)

Radius of gyration: 20.68 Å; chains: 1; bounding box: 42×43×56 Å

Secondary structure (DSSP, 8-state):
--HHHHHHHHHHH--S--SHHHHHTTS--S----GGG--HHHHHHHHHHHHH-HHHHHHHHHHHHHHHHHHSPPHHHHHHHHHHHHSS------HHHHHHHHHHTTT------

Foldseek 3Di:
DDPVVVVCCVVPVPQPDDDPLCRVVVHPLDDDQDDPSPDPVNVVVSVVCCVPDPPSVVSNVVSVVVSVVVVDDDPVVVVVVVVVPVPDDDDPDDPVNVVVVCVVCPPDDDDDD